Protein AF-A0A424YDV4-F1 (afdb_monomer_lite)

Radius of gyration: 14.69 Å; chains: 1; bounding box: 34×16×41 Å

pLDDT: mean 94.03, std 9.35, range [51.25, 98.38]

Organism: NCBI:txid1795816

InterPro domains:
  IPR003251 Rubrerythrin, diiron-binding domain [PF02915] (9-61)
  IPR009078 Ferritin-like superfamily [SSF47240] (4-61)
  IPR012347 Ferritin-like [G3DSA:1.20.1260.10] (1-61)

Secondary structure (DSSP, 8-state):
-PPPHHHHHHHHHHHHHHHHHHHHHHHHHHH---HHHHHHHHHHHHHHHHHHHHHHHHHHHH--

Sequence (64 aa):
MAYTQREIEMLKEAYMFEKIEVVKYSRYQKECSNQEVKNIFKHMIAAEKDHLNLINTLLNHTSK

Foldseek 3Di:
DADDPVVLVVLVVLLVVLVVQLVVLVVVLVVDPDPVSVVVSVVSNVVSVVVNVVSVVVNVVNVD

Structure (mmCIF, N/CA/C/O backbone):
data_AF-A0A424YDV4-F1
#
_entry.id   AF-A0A424YDV4-F1
#
loop_
_atom_site.group_PDB
_atom_site.id
_atom_site.type_symbol
_atom_site.label_atom_id
_atom_site.label_alt_id
_atom_site.label_comp_id
_atom_site.label_asym_id
_atom_site.label_entity_id
_atom_site.label_seq_id
_atom_site.pdbx_PDB_ins_code
_atom_site.Cartn_x
_atom_site.Cartn_y
_atom_site.Cartn_z
_atom_site.occupancy
_atom_site.B_iso_or_equiv
_atom_site.auth_seq_id
_atom_site.auth_comp_id
_atom_site.auth_asym_id
_atom_site.auth_atom_id
_atom_site.pdbx_PDB_model_num
ATOM 1 N N . MET A 1 1 ? 8.377 -3.466 -23.635 1.00 58.81 1 MET A N 1
ATOM 2 C CA . MET A 1 1 ? 8.476 -2.016 -23.902 1.00 58.81 1 MET A CA 1
ATOM 3 C C . MET A 1 1 ? 9.338 -1.435 -22.804 1.00 58.81 1 MET A C 1
ATOM 5 O O . MET A 1 1 ? 9.054 -1.728 -21.651 1.00 58.81 1 MET A O 1
ATOM 9 N N . ALA A 1 2 ? 10.410 -0.722 -23.145 1.00 82.00 2 ALA A N 1
ATOM 10 C CA . ALA A 1 2 ? 11.224 -0.039 -22.146 1.00 82.00 2 ALA A CA 1
ATOM 11 C C . ALA A 1 2 ? 10.545 1.288 -21.798 1.00 82.00 2 ALA A C 1
ATOM 13 O O . ALA A 1 2 ? 10.184 2.039 -22.705 1.00 82.00 2 ALA A O 1
ATOM 14 N N . TYR A 1 3 ? 10.346 1.547 -20.509 1.00 87.75 3 TYR A N 1
ATOM 15 C CA . TYR A 1 3 ? 9.855 2.838 -20.042 1.00 87.75 3 TYR A CA 1
ATOM 16 C C . TYR A 1 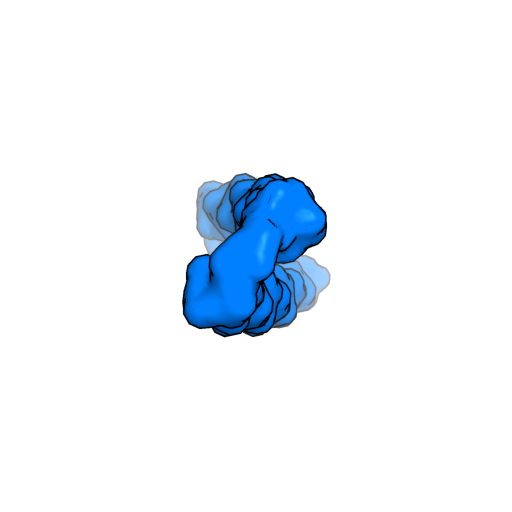3 ? 10.931 3.903 -20.245 1.00 87.75 3 TYR A C 1
ATOM 18 O O . TYR A 1 3 ? 12.127 3.647 -20.100 1.00 87.75 3 TYR A O 1
ATOM 26 N N . THR A 1 4 ? 10.503 5.115 -20.560 1.00 93.88 4 THR A N 1
ATOM 27 C CA . THR A 1 4 ? 11.367 6.291 -20.566 1.00 93.88 4 THR A CA 1
ATOM 28 C C . THR A 1 4 ? 11.794 6.651 -19.142 1.00 93.88 4 THR A C 1
ATOM 30 O O . THR A 1 4 ? 11.111 6.348 -18.163 1.00 93.88 4 THR A O 1
ATOM 33 N N . GLN A 1 5 ? 12.906 7.379 -19.018 1.00 92.94 5 GLN A N 1
ATOM 34 C CA . GLN A 1 5 ? 13.383 7.883 -17.727 1.00 92.94 5 GLN A CA 1
ATOM 35 C C . GLN A 1 5 ? 12.314 8.714 -16.992 1.00 92.94 5 GLN A C 1
ATOM 37 O O . GLN A 1 5 ? 12.141 8.575 -15.784 1.00 92.94 5 GLN A O 1
ATOM 42 N N . ARG A 1 6 ? 11.544 9.517 -17.737 1.00 95.56 6 ARG A N 1
ATOM 43 C CA . ARG A 1 6 ? 10.447 10.319 -17.187 1.00 95.56 6 ARG A CA 1
ATOM 44 C C . ARG A 1 6 ? 9.325 9.450 -16.617 1.00 95.56 6 ARG A C 1
ATOM 46 O O . ARG A 1 6 ? 8.818 9.745 -15.543 1.00 95.56 6 ARG A O 1
ATOM 53 N N . GLU A 1 7 ? 8.942 8.379 -17.306 1.00 95.00 7 GLU A N 1
ATOM 54 C CA . GLU A 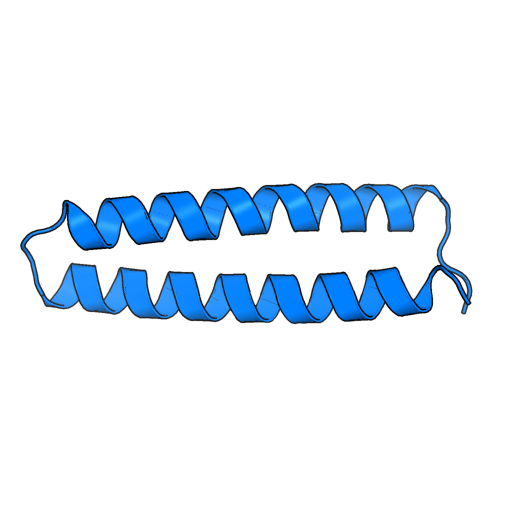1 7 ? 7.920 7.447 -16.806 1.00 95.00 7 GLU A CA 1
ATOM 55 C C . GLU A 1 7 ? 8.397 6.718 -15.544 1.00 95.00 7 GLU A C 1
ATOM 57 O O . GLU A 1 7 ? 7.626 6.549 -14.603 1.00 95.00 7 GLU A O 1
ATOM 62 N N . ILE A 1 8 ? 9.681 6.353 -15.477 1.00 95.00 8 ILE A N 1
ATOM 63 C CA . ILE A 1 8 ? 10.283 5.761 -14.274 1.00 95.00 8 ILE A CA 1
ATOM 64 C C . ILE A 1 8 ? 10.239 6.746 -13.097 1.00 95.00 8 ILE A C 1
ATOM 66 O O . ILE A 1 8 ? 9.925 6.349 -11.975 1.00 95.00 8 ILE A O 1
ATOM 70 N N . GLU A 1 9 ? 10.545 8.023 -13.326 1.00 96.25 9 GLU A N 1
ATOM 71 C CA . GLU A 1 9 ? 10.460 9.072 -12.302 1.00 96.25 9 GLU A CA 1
ATOM 72 C C . GLU A 1 9 ? 9.026 9.274 -11.811 1.00 96.25 9 GLU A C 1
ATOM 74 O O . GLU A 1 9 ? 8.804 9.272 -10.601 1.00 96.25 9 GLU A O 1
ATOM 79 N N . MET A 1 10 ? 8.052 9.326 -12.723 1.00 96.88 10 MET A N 1
ATOM 80 C CA . MET A 1 10 ? 6.631 9.409 -12.371 1.00 96.88 10 MET A CA 1
ATOM 81 C C . MET A 1 10 ? 6.173 8.202 -11.542 1.00 96.88 10 MET A C 1
ATOM 83 O O . MET A 1 10 ? 5.447 8.367 -10.566 1.00 96.88 10 MET A O 1
ATOM 87 N N . LEU A 1 11 ? 6.623 6.989 -11.878 1.00 96.38 11 LEU A N 1
ATOM 88 C CA . LEU A 1 11 ? 6.313 5.786 -11.100 1.00 96.38 11 LEU A CA 1
ATOM 89 C C . LEU A 1 11 ? 6.931 5.831 -9.694 1.00 96.38 11 LEU A C 1
ATOM 91 O O . LEU A 1 11 ? 6.286 5.434 -8.726 1.00 96.38 11 LEU A O 1
ATOM 95 N N . LYS A 1 12 ? 8.166 6.329 -9.553 1.00 96.25 12 LYS A N 1
ATOM 96 C CA . LYS A 1 12 ? 8.812 6.503 -8.239 1.00 96.25 12 LYS A CA 1
ATOM 97 C C . LYS A 1 12 ? 8.111 7.562 -7.395 1.00 96.25 12 LYS A C 1
ATOM 99 O O . LYS A 1 12 ? 7.961 7.378 -6.189 1.00 96.25 12 LYS A O 1
ATOM 104 N N . GLU A 1 13 ? 7.691 8.655 -8.019 1.00 97.50 13 GLU A N 1
ATOM 105 C CA . GLU A 1 13 ? 6.938 9.716 -7.360 1.00 97.50 13 GLU A CA 1
ATOM 106 C C . GLU A 1 13 ? 5.576 9.196 -6.883 1.00 97.50 13 GLU A C 1
ATOM 108 O O . GLU A 1 13 ? 5.263 9.307 -5.697 1.00 97.50 13 GLU A O 1
ATOM 113 N N . ALA A 1 14 ? 4.824 8.521 -7.759 1.00 97.19 14 ALA A N 1
ATOM 114 C CA . ALA A 1 14 ? 3.565 7.872 -7.406 1.00 97.19 14 ALA A CA 1
ATOM 115 C C . ALA A 1 14 ? 3.752 6.886 -6.243 1.00 97.19 14 ALA A C 1
ATOM 117 O O . ALA A 1 14 ? 3.029 6.953 -5.255 1.00 97.19 14 ALA A O 1
ATOM 118 N N . TYR A 1 15 ? 4.790 6.044 -6.286 1.00 97.12 15 TYR A N 1
ATOM 119 C CA . TYR A 1 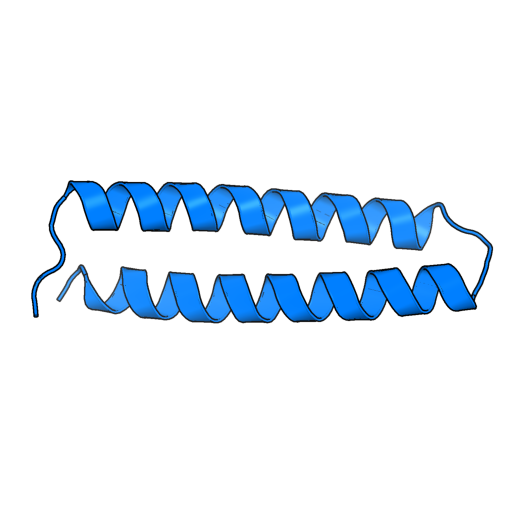15 ? 5.104 5.118 -5.194 1.00 97.12 15 TYR A CA 1
ATOM 120 C C . TYR A 1 15 ? 5.285 5.821 -3.838 1.00 97.12 15 TYR A C 1
ATOM 122 O O . TYR A 1 15 ? 4.832 5.327 -2.802 1.00 97.12 15 TYR A O 1
ATOM 130 N N . MET A 1 16 ? 5.958 6.973 -3.828 1.00 97.56 16 MET A N 1
ATOM 131 C CA . MET A 1 16 ? 6.149 7.763 -2.612 1.00 97.56 16 MET A CA 1
ATOM 132 C C . MET A 1 16 ? 4.835 8.362 -2.109 1.00 97.56 16 MET A C 1
ATOM 134 O O . MET A 1 16 ? 4.588 8.320 -0.902 1.00 97.56 16 MET A O 1
ATOM 138 N N . PHE A 1 17 ? 3.987 8.868 -3.006 1.00 97.31 17 PHE A N 1
ATOM 139 C CA . PHE A 1 17 ? 2.671 9.386 -2.640 1.00 97.31 17 PHE A CA 1
ATOM 140 C C . PHE A 1 17 ? 1.777 8.304 -2.038 1.00 97.31 17 PHE A C 1
ATOM 142 O O . PHE A 1 17 ? 1.289 8.495 -0.925 1.00 97.31 17 PHE A O 1
ATOM 149 N N . GLU A 1 18 ? 1.662 7.133 -2.669 1.00 97.00 18 GLU A N 1
ATOM 150 C CA . GLU A 1 18 ? 0.795 6.070 -2.144 1.00 97.00 18 GLU A CA 1
ATOM 151 C C . GLU A 1 18 ? 1.252 5.575 -0.765 1.00 97.00 18 GLU A C 1
ATOM 153 O O . GLU A 1 18 ? 0.444 5.271 0.116 1.00 97.00 18 GLU A O 1
ATOM 158 N N . LYS A 1 19 ? 2.565 5.573 -0.497 1.00 97.69 19 LYS A N 1
ATOM 159 C CA . LYS A 1 19 ? 3.083 5.295 0.851 1.00 97.69 19 LYS A CA 1
ATOM 160 C C . LYS A 1 19 ? 2.611 6.317 1.883 1.00 97.69 19 LYS A C 1
ATOM 162 O O . LYS A 1 19 ? 2.281 5.932 3.009 1.00 97.69 19 LYS A O 1
ATOM 167 N N . ILE A 1 20 ? 2.616 7.601 1.532 1.00 98.06 20 ILE A N 1
ATOM 168 C CA . ILE A 1 20 ? 2.154 8.679 2.414 1.00 98.06 20 ILE A CA 1
ATOM 169 C C . ILE A 1 20 ? 0.654 8.529 2.673 1.00 98.06 20 ILE A C 1
ATOM 171 O O . ILE A 1 20 ? 0.229 8.616 3.826 1.00 98.06 20 ILE A O 1
ATOM 175 N N . GLU A 1 21 ? -0.131 8.232 1.639 1.00 97.75 21 GLU A N 1
ATOM 176 C CA . GLU A 1 21 ? -1.577 8.024 1.735 1.00 97.75 21 GLU A CA 1
ATOM 177 C C . GLU A 1 21 ? -1.928 6.841 2.650 1.00 97.75 21 GLU A C 1
ATOM 179 O O . GLU A 1 21 ? -2.733 6.995 3.574 1.00 97.75 21 GLU A O 1
ATOM 184 N N . VAL A 1 22 ? -1.233 5.700 2.527 1.00 98.25 22 VAL A N 1
ATOM 185 C CA . VAL A 1 22 ? -1.396 4.558 3.451 1.00 98.25 22 VAL A CA 1
ATOM 186 C C . VAL A 1 22 ? -1.167 4.976 4.903 1.00 98.25 22 VAL A C 1
ATOM 188 O O . VAL A 1 22 ? -1.958 4.621 5.784 1.00 98.25 22 VAL A O 1
ATOM 191 N N . VAL A 1 23 ? -0.091 5.717 5.181 1.00 98.25 23 VAL A N 1
ATOM 192 C CA . VAL A 1 23 ? 0.225 6.183 6.542 1.00 98.25 23 VAL A CA 1
ATOM 193 C C . VAL A 1 23 ? -0.842 7.158 7.038 1.00 98.25 23 VAL A C 1
ATOM 195 O O . VAL A 1 23 ? -1.307 7.029 8.174 1.00 98.25 23 VAL A O 1
ATOM 198 N N . LYS A 1 24 ? -1.268 8.094 6.185 1.00 98.19 24 LYS A N 1
ATOM 199 C CA . LYS A 1 24 ? -2.285 9.104 6.485 1.00 98.19 24 LYS A CA 1
ATOM 200 C C . LYS A 1 24 ? -3.623 8.459 6.843 1.00 98.19 24 LYS A C 1
ATOM 202 O O . LYS A 1 24 ? -4.146 8.705 7.930 1.00 98.19 24 LYS A O 1
ATOM 207 N N . TYR A 1 25 ? -4.140 7.570 6.000 1.00 98.31 25 TYR A N 1
ATOM 208 C CA . TYR A 1 25 ? -5.405 6.888 6.266 1.00 98.31 25 TYR A CA 1
ATOM 209 C C . TYR A 1 25 ? -5.308 5.922 7.447 1.00 98.31 25 TYR A C 1
ATOM 211 O O . TYR A 1 25 ? -6.237 5.852 8.249 1.00 98.31 25 TYR A O 1
ATOM 219 N N . SER A 1 26 ? -4.1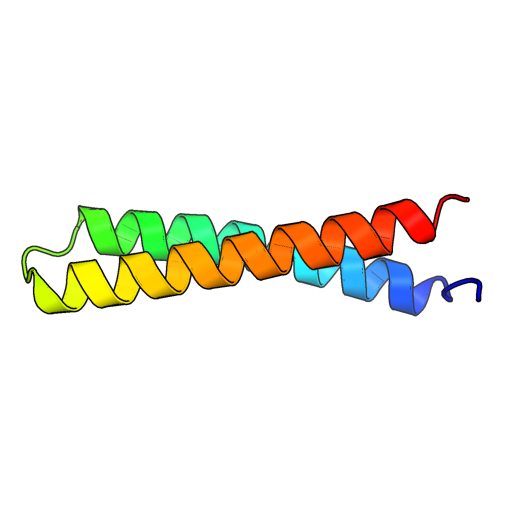66 5.252 7.638 1.00 97.75 26 SER A N 1
ATOM 220 C CA . SER A 1 26 ? -3.931 4.422 8.830 1.00 97.75 26 SER A CA 1
ATOM 221 C C . SER A 1 26 ? -3.974 5.241 10.119 1.00 97.75 26 SER A C 1
ATOM 223 O O . SER A 1 26 ? -4.476 4.765 11.139 1.00 97.75 26 SER A O 1
ATOM 225 N N . ARG A 1 27 ? -3.457 6.475 10.094 1.00 98.19 27 ARG A N 1
ATOM 226 C CA . ARG A 1 27 ? -3.542 7.409 11.220 1.00 98.19 27 ARG A CA 1
ATOM 227 C C . ARG A 1 27 ? -4.987 7.845 11.460 1.00 98.19 27 ARG A C 1
ATOM 229 O O . ARG A 1 27 ? -5.476 7.679 12.575 1.00 98.19 27 ARG A O 1
ATOM 236 N N . TYR A 1 28 ? -5.693 8.302 10.427 1.00 97.94 28 TYR A N 1
ATOM 237 C CA . TYR A 1 28 ? -7.091 8.729 10.559 1.00 97.94 28 TYR A CA 1
ATOM 238 C C . TYR A 1 28 ? -8.012 7.603 11.032 1.00 97.94 28 TYR A C 1
ATOM 240 O O . TYR A 1 28 ? -8.874 7.823 11.878 1.00 97.94 28 TYR A O 1
ATOM 248 N N . GLN A 1 29 ? -7.791 6.370 10.574 1.00 97.75 29 GLN A N 1
ATOM 249 C CA . GLN A 1 29 ? -8.527 5.200 11.049 1.00 97.75 29 GLN A CA 1
ATOM 250 C C . GLN A 1 29 ? -8.337 4.959 12.556 1.00 97.75 29 GLN A C 1
ATOM 252 O O . GLN A 1 29 ? -9.277 4.542 13.235 1.00 97.75 29 GLN A O 1
ATOM 257 N N . LYS A 1 30 ? -7.125 5.183 13.083 1.00 97.06 30 LYS A N 1
ATOM 258 C CA . LYS A 1 30 ? -6.816 5.015 14.513 1.00 97.06 30 LYS A CA 1
ATOM 259 C C . LYS A 1 30 ? -7.420 6.129 15.364 1.00 97.06 30 LYS A C 1
ATOM 261 O O . LYS A 1 30 ? -7.923 5.842 16.445 1.00 97.06 30 LYS A O 1
ATOM 266 N N . GLU A 1 31 ? -7.356 7.365 14.879 1.00 97.06 31 GLU A N 1
ATOM 267 C CA . GLU A 1 31 ? -7.830 8.560 15.590 1.00 97.06 31 GLU A CA 1
ATOM 268 C C . GLU A 1 31 ? -9.357 8.713 15.541 1.00 97.06 31 GLU A C 1
ATOM 270 O O . GLU A 1 31 ? -9.956 9.285 16.449 1.00 97.06 31 GLU A O 1
ATOM 275 N N . CYS A 1 32 ? -10.011 8.185 14.505 1.00 95.25 32 CYS A N 1
ATOM 276 C CA . CYS A 1 32 ? -11.462 8.226 14.393 1.00 95.25 32 CYS A CA 1
ATOM 277 C C . CYS A 1 32 ? -12.129 7.307 15.431 1.00 95.25 32 CYS A C 1
ATOM 279 O O . CYS A 1 32 ? -11.634 6.221 15.728 1.00 95.25 32 CYS A O 1
ATOM 281 N N . SER A 1 33 ? -13.288 7.702 15.959 1.00 95.31 33 SER A N 1
ATOM 282 C CA . SER A 1 33 ? -14.129 6.872 16.835 1.00 95.31 33 SER A CA 1
ATOM 283 C C . SER A 1 33 ? -15.327 6.256 16.102 1.00 95.31 33 SER A C 1
ATOM 285 O O . SER A 1 33 ? -15.769 5.168 16.468 1.00 95.31 33 SER A O 1
ATOM 287 N N . ASN A 1 34 ? -15.819 6.906 15.043 1.00 98.00 34 ASN A N 1
ATOM 288 C CA . ASN A 1 34 ? -16.960 6.443 14.257 1.00 98.00 34 ASN A CA 1
ATOM 289 C C . ASN A 1 34 ? -16.601 5.182 13.445 1.00 98.00 34 ASN A C 1
ATOM 291 O O . ASN A 1 34 ? -15.648 5.170 12.665 1.00 98.00 34 ASN A O 1
ATOM 295 N N . GLN A 1 35 ? -17.384 4.115 13.618 1.00 96.56 35 GLN A N 1
ATOM 296 C CA . GLN A 1 35 ? -17.094 2.810 13.025 1.00 96.56 35 GLN A CA 1
ATOM 297 C C . GLN A 1 35 ? -17.285 2.763 11.501 1.00 96.56 35 GLN A C 1
ATOM 299 O O . GLN A 1 35 ? -16.540 2.063 10.814 1.00 96.56 35 GLN A O 1
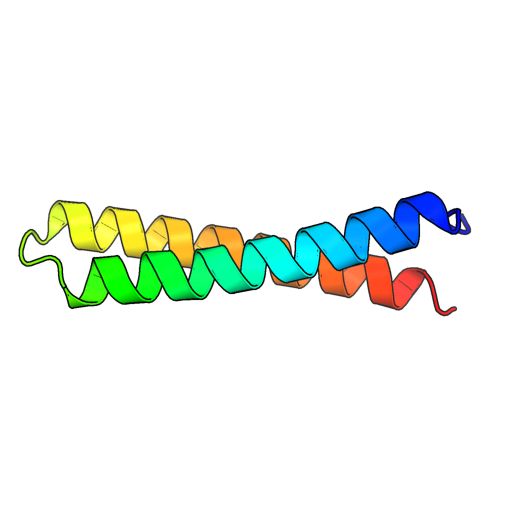ATOM 304 N N . GLU A 1 36 ? -18.247 3.508 10.965 1.00 97.50 36 GLU A N 1
ATOM 305 C CA . GLU A 1 36 ? -18.485 3.606 9.525 1.00 97.50 36 GLU A CA 1
ATOM 306 C C . GLU A 1 36 ? -17.317 4.323 8.841 1.00 97.50 36 GLU A C 1
ATOM 308 O O . GLU A 1 36 ? -16.726 3.804 7.895 1.00 97.50 36 GLU A O 1
ATOM 313 N N . VAL A 1 37 ? -16.876 5.444 9.416 1.00 97.56 37 VAL A N 1
ATOM 314 C CA . VAL A 1 37 ? -15.711 6.196 8.931 1.00 97.56 37 VAL A CA 1
ATOM 315 C C . VAL A 1 37 ? -14.425 5.365 9.034 1.00 97.56 37 VAL A C 1
ATOM 317 O O . VAL A 1 37 ? -13.619 5.348 8.104 1.00 97.56 37 VAL A O 1
ATOM 320 N N . LYS A 1 38 ? -14.244 4.584 10.111 1.00 98.00 38 LYS A N 1
ATOM 321 C CA . LYS A 1 38 ? -13.142 3.608 10.200 1.00 98.00 38 LYS A CA 1
ATOM 322 C C . LYS A 1 38 ? -13.168 2.596 9.064 1.00 98.00 38 LYS A C 1
ATOM 324 O O . LYS A 1 38 ? -12.108 2.235 8.554 1.00 98.00 38 LYS A O 1
ATOM 329 N N . ASN A 1 39 ? -14.347 2.099 8.702 1.00 97.56 39 ASN A N 1
ATOM 330 C CA . ASN A 1 39 ? -14.475 1.141 7.613 1.00 97.56 39 ASN A CA 1
ATOM 331 C C . ASN A 1 39 ? -14.125 1.795 6.275 1.00 97.56 39 ASN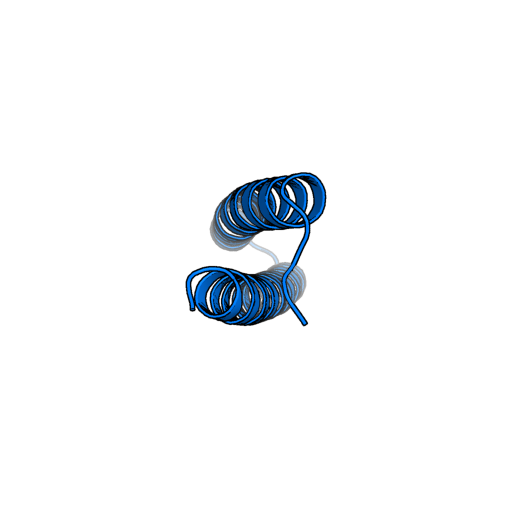 A C 1
ATOM 333 O O . ASN A 1 39 ? -13.420 1.169 5.493 1.00 97.56 39 ASN A O 1
ATOM 337 N N . ILE A 1 40 ? -14.510 3.051 6.040 1.00 98.06 40 ILE A N 1
ATOM 338 C CA . ILE A 1 40 ? -14.084 3.802 4.848 1.00 98.06 40 ILE A CA 1
ATOM 339 C C . ILE A 1 40 ? -12.554 3.881 4.787 1.00 98.06 40 ILE A C 1
ATOM 341 O O . ILE A 1 40 ? -11.967 3.457 3.795 1.00 98.06 40 ILE A O 1
ATOM 345 N N . PHE A 1 41 ? -11.885 4.298 5.869 1.00 98.38 41 PHE A N 1
ATOM 346 C CA . PHE A 1 41 ? -10.418 4.345 5.880 1.00 98.38 41 PHE A CA 1
ATOM 347 C C . PHE A 1 41 ? -9.768 2.975 5.660 1.00 98.38 41 PHE A C 1
ATOM 349 O O . PHE A 1 41 ? -8.751 2.902 4.980 1.00 98.38 41 PHE A O 1
ATOM 356 N N . LYS A 1 42 ? -10.354 1.875 6.158 1.00 97.56 42 LYS A N 1
ATOM 357 C CA . LYS A 1 42 ? -9.863 0.520 5.844 1.00 97.56 42 LYS A CA 1
ATOM 358 C C . LYS A 1 42 ? -9.900 0.221 4.344 1.00 97.56 42 LYS A C 1
ATOM 360 O O . LYS A 1 42 ? -8.940 -0.356 3.841 1.00 97.56 42 LYS A O 1
ATOM 365 N N . HIS A 1 43 ? -10.974 0.603 3.650 1.00 98.19 43 HIS A N 1
ATOM 366 C CA . HIS A 1 43 ? -11.078 0.416 2.200 1.00 98.19 43 HIS A CA 1
ATOM 367 C C . HIS A 1 43 ? -10.048 1.269 1.456 1.00 98.19 43 HIS A C 1
ATOM 369 O O . HIS A 1 43 ? -9.379 0.756 0.567 1.00 98.19 43 HIS A O 1
ATOM 375 N N . MET A 1 44 ? -9.852 2.526 1.870 1.00 98.25 44 MET A N 1
ATOM 376 C CA . MET A 1 44 ? -8.828 3.398 1.278 1.00 98.25 44 MET A CA 1
ATOM 377 C C . MET A 1 44 ? -7.422 2.816 1.473 1.00 98.25 44 MET A C 1
ATOM 379 O O . MET A 1 44 ? -6.681 2.669 0.514 1.00 98.25 44 MET A O 1
ATOM 383 N N . ILE A 1 45 ? -7.079 2.367 2.687 1.00 98.38 45 ILE A N 1
ATOM 384 C CA . ILE A 1 45 ? -5.785 1.719 2.967 1.00 98.38 45 ILE A CA 1
ATOM 385 C C . ILE A 1 45 ? -5.572 0.472 2.097 1.00 98.38 45 ILE A C 1
ATOM 387 O O . ILE A 1 45 ? -4.439 0.197 1.705 1.00 98.38 45 ILE A O 1
ATOM 391 N N . ALA A 1 46 ? -6.622 -0.315 1.844 1.00 98.38 46 ALA A N 1
ATOM 392 C CA . ALA A 1 46 ? -6.531 -1.481 0.970 1.00 98.38 46 ALA A CA 1
ATOM 393 C C . ALA A 1 46 ? -6.259 -1.067 -0.485 1.00 98.38 46 ALA A C 1
ATOM 395 O O . ALA A 1 46 ? -5.319 -1.585 -1.079 1.00 98.38 46 ALA A O 1
ATOM 396 N N . ALA A 1 47 ? -6.997 -0.080 -1.002 1.00 98.12 47 ALA A N 1
ATOM 397 C CA . ALA A 1 47 ? -6.797 0.445 -2.352 1.00 98.12 47 ALA A CA 1
ATOM 398 C C . ALA A 1 47 ? -5.370 0.982 -2.560 1.00 98.12 47 ALA A C 1
ATOM 400 O O . ALA A 1 47 ? -4.701 0.572 -3.505 1.00 98.12 47 ALA A O 1
ATOM 401 N N . GLU A 1 48 ? -4.842 1.788 -1.630 1.00 98.06 48 GLU A N 1
ATOM 402 C CA . GLU A 1 48 ? -3.478 2.319 -1.779 1.00 98.06 48 GLU A CA 1
ATOM 403 C C . GLU A 1 48 ? -2.400 1.231 -1.693 1.00 98.06 48 GLU A C 1
ATOM 405 O O . GLU A 1 48 ? -1.346 1.323 -2.325 1.00 98.06 48 GLU A O 1
ATOM 410 N N . LYS A 1 49 ? -2.648 0.148 -0.947 1.00 97.94 49 LYS A N 1
ATOM 411 C CA . LYS A 1 49 ? -1.754 -1.020 -0.959 1.00 97.94 49 LYS A CA 1
ATOM 412 C C . LYS A 1 49 ? -1.776 -1.739 -2.305 1.00 97.94 49 LYS A C 1
ATOM 414 O O . LYS A 1 49 ? -0.717 -2.170 -2.762 1.00 97.94 49 LYS A O 1
ATOM 419 N N . ASP A 1 50 ? -2.936 -1.847 -2.943 1.00 98.25 50 ASP A N 1
ATOM 420 C CA . ASP A 1 50 ? -3.051 -2.422 -4.283 1.00 98.25 50 ASP A CA 1
ATOM 421 C C . ASP A 1 50 ? -2.347 -1.539 -5.324 1.00 98.25 50 ASP A C 1
ATOM 423 O O . ASP A 1 50 ? -1.589 -2.057 -6.150 1.00 98.25 50 ASP A O 1
ATOM 427 N N . HIS A 1 51 ? -2.481 -0.211 -5.222 1.00 97.75 51 HIS A N 1
ATOM 428 C CA . HIS A 1 51 ? -1.723 0.741 -6.041 1.00 97.75 51 HIS A CA 1
ATOM 429 C C . HIS A 1 51 ? -0.208 0.566 -5.858 1.00 97.75 51 HIS A C 1
ATOM 431 O O . HIS A 1 51 ? 0.518 0.415 -6.842 1.00 97.75 51 HIS A O 1
ATOM 437 N N . LEU A 1 52 ? 0.285 0.486 -4.615 1.00 97.94 52 LEU A N 1
ATOM 438 C CA . LEU A 1 52 ? 1.704 0.239 -4.324 1.00 97.94 52 LEU A CA 1
ATOM 439 C C . LEU A 1 52 ? 2.213 -1.065 -4.945 1.00 97.94 52 LEU A C 1
ATOM 441 O O . LEU A 1 52 ? 3.320 -1.099 -5.487 1.00 97.94 52 LEU A O 1
ATOM 445 N N . ASN A 1 53 ? 1.424 -2.136 -4.872 1.00 97.25 53 ASN A N 1
ATOM 446 C CA . ASN A 1 53 ? 1.778 -3.428 -5.456 1.00 97.25 53 ASN A CA 1
ATOM 447 C C . ASN A 1 53 ? 1.874 -3.350 -6.983 1.00 97.25 53 ASN A C 1
ATOM 449 O O . ASN A 1 53 ? 2.816 -3.891 -7.573 1.00 97.25 53 ASN A O 1
ATOM 453 N N . LEU A 1 54 ? 0.940 -2.642 -7.623 1.00 97.19 54 LEU A N 1
ATOM 454 C CA . LEU A 1 54 ? 0.969 -2.406 -9.061 1.00 97.19 54 LEU A CA 1
ATOM 455 C C . LEU A 1 54 ? 2.193 -1.571 -9.454 1.00 97.19 54 LEU A C 1
ATOM 457 O O . LEU A 1 54 ? 2.963 -1.995 -10.312 1.00 97.19 54 LEU A O 1
ATOM 461 N N . ILE A 1 55 ? 2.429 -0.436 -8.794 1.00 96.44 55 ILE A N 1
ATOM 462 C CA . ILE A 1 55 ? 3.562 0.450 -9.093 1.00 96.44 55 ILE A CA 1
ATOM 463 C C . ILE A 1 55 ? 4.895 -0.280 -8.899 1.00 96.44 55 ILE A C 1
ATOM 465 O O . ILE A 1 55 ? 5.763 -0.208 -9.768 1.00 96.44 55 ILE A O 1
ATOM 469 N N . ASN A 1 56 ? 5.052 -1.047 -7.816 1.00 94.56 56 ASN A N 1
ATOM 470 C CA . ASN A 1 56 ? 6.235 -1.884 -7.603 1.00 94.56 56 ASN A CA 1
ATOM 471 C C . ASN A 1 56 ? 6.417 -2.912 -8.723 1.00 94.56 56 ASN A C 1
ATOM 473 O O . ASN A 1 56 ? 7.534 -3.134 -9.189 1.00 94.56 56 ASN A O 1
ATOM 477 N N . THR A 1 57 ? 5.326 -3.532 -9.175 1.00 94.75 57 THR A N 1
ATOM 478 C CA . THR A 1 57 ? 5.357 -4.465 -10.305 1.00 94.75 57 THR A CA 1
ATOM 479 C C . THR A 1 57 ? 5.839 -3.762 -11.572 1.00 94.75 57 THR A C 1
ATOM 481 O O . THR A 1 57 ? 6.705 -4.294 -12.263 1.00 94.75 57 THR A O 1
ATOM 484 N N . LEU A 1 58 ? 5.341 -2.560 -11.865 1.00 93.94 58 LEU A N 1
ATOM 485 C CA . LEU A 1 58 ? 5.761 -1.774 -13.028 1.00 93.94 58 LEU A CA 1
ATOM 486 C C . LEU A 1 58 ? 7.237 -1.360 -12.928 1.00 93.94 58 LEU A C 1
ATOM 488 O O . LEU A 1 58 ? 7.991 -1.588 -13.870 1.00 93.94 58 LEU A O 1
ATOM 492 N N . LEU A 1 59 ? 7.677 -0.852 -11.773 1.00 92.25 59 LEU A N 1
ATOM 493 C CA . LEU A 1 59 ? 9.073 -0.479 -11.520 1.00 92.25 59 LEU A CA 1
ATOM 494 C C . LEU A 1 59 ? 10.027 -1.670 -11.664 1.00 92.25 59 LEU A C 1
ATOM 496 O O . LEU A 1 59 ? 11.077 -1.545 -12.290 1.00 92.25 59 LEU A O 1
ATOM 500 N N . ASN A 1 60 ? 9.656 -2.854 -11.179 1.00 88.81 60 ASN A N 1
ATOM 501 C CA . ASN A 1 60 ? 10.479 -4.057 -11.334 1.00 88.81 60 ASN A CA 1
ATOM 502 C C . ASN A 1 60 ? 10.603 -4.518 -12.796 1.00 88.81 60 ASN A C 1
ATOM 504 O O . ASN A 1 60 ? 11.606 -5.134 -13.157 1.00 88.81 60 ASN A O 1
ATOM 508 N N . HIS A 1 61 ? 9.619 -4.208 -13.645 1.00 84.25 61 HIS A N 1
ATOM 509 C CA . HIS A 1 61 ? 9.699 -4.440 -15.090 1.00 84.25 61 HIS A CA 1
ATOM 510 C C . HIS A 1 61 ? 10.496 -3.360 -15.839 1.00 84.25 61 HIS A C 1
ATOM 512 O O . HIS A 1 61 ? 10.798 -3.563 -17.009 1.00 84.25 61 HIS A O 1
ATOM 518 N N . THR A 1 62 ? 10.856 -2.241 -15.194 1.00 75.25 62 THR A N 1
ATOM 519 C CA . THR A 1 62 ? 11.720 -1.199 -15.793 1.00 75.25 62 THR A CA 1
ATOM 520 C C . THR A 1 62 ? 13.213 -1.520 -15.686 1.00 75.25 62 THR A C 1
ATOM 522 O O . THR A 1 62 ? 14.001 -1.016 -16.479 1.00 75.25 62 THR A O 1
ATOM 525 N N . SER A 1 63 ? 13.605 -2.366 -14.727 1.00 58.62 63 SER A N 1
ATOM 526 C CA . SER A 1 63 ? 15.006 -2.722 -14.446 1.00 58.62 63 SER A CA 1
ATOM 527 C C . SER A 1 63 ? 15.489 -3.997 -15.160 1.00 58.62 63 SER A C 1
ATOM 529 O O . SER A 1 63 ? 16.564 -4.497 -14.829 1.00 58.62 63 SER A O 1
ATOM 531 N N . LYS A 1 64 ? 14.692 -4.555 -16.082 1.00 51.25 64 LYS A N 1
ATOM 532 C CA . LYS A 1 64 ? 15.026 -5.718 -16.925 1.00 51.25 64 LYS A CA 1
ATOM 533 C C . LYS A 1 64 ? 15.176 -5.287 -18.376 1.00 51.25 64 LYS A C 1
ATOM 535 O O . LYS A 1 64 ? 16.089 -5.829 -19.031 1.00 51.25 64 LYS A O 1
#